Protein AF-A0A540UVB6-F1 (afdb_monomer_lite)

pLDDT: mean 93.6, std 4.11, range [81.94, 97.56]

Structure (mmCIF, N/CA/C/O backbone):
data_AF-A0A540UVB6-F1
#
_entry.id   AF-A0A540UVB6-F1
#
loop_
_atom_site.group_PDB
_atom_site.id
_atom_site.type_symbol
_atom_site.label_atom_id
_atom_site.label_alt_id
_atom_site.label_comp_id
_atom_site.label_asym_id
_atom_site.label_entity_id
_atom_site.label_seq_id
_atom_site.pdbx_PDB_ins_code
_atom_site.Cartn_x
_atom_site.Cartn_y
_atom_site.Cartn_z
_atom_site.occupancy
_atom_site.B_iso_or_equiv
_atom_site.auth_seq_id
_atom_site.auth_comp_id
_atom_site.auth_asym_id
_atom_site.auth_atom_id
_atom_site.pdbx_PDB_model_num
ATOM 1 N N . ILE A 1 1 ? 10.346 -4.235 2.656 1.00 88.19 1 ILE A N 1
ATOM 2 C CA . ILE A 1 1 ? 10.189 -3.941 1.211 1.00 88.19 1 ILE A CA 1
ATOM 3 C C . ILE A 1 1 ? 11.263 -4.683 0.435 1.00 88.19 1 ILE A C 1
ATOM 5 O O . ILE A 1 1 ? 12.389 -4.753 0.913 1.00 88.19 1 ILE A O 1
ATOM 9 N N . ILE A 1 2 ? 10.919 -5.254 -0.722 1.00 91.38 2 ILE A N 1
ATOM 10 C CA . ILE A 1 2 ? 11.877 -5.902 -1.626 1.00 91.38 2 ILE A CA 1
ATOM 11 C C . ILE A 1 2 ? 11.907 -5.126 -2.948 1.00 91.38 2 ILE A C 1
ATOM 13 O O . ILE A 1 2 ? 10.892 -5.025 -3.638 1.00 91.38 2 ILE A O 1
ATOM 17 N N . GLN A 1 3 ? 13.085 -4.610 -3.304 1.00 84.12 3 GLN A N 1
ATOM 18 C CA . GLN A 1 3 ? 13.350 -3.959 -4.588 1.00 84.12 3 GLN A CA 1
ATOM 19 C C . GLN A 1 3 ? 14.038 -4.944 -5.542 1.00 84.12 3 GLN A C 1
ATOM 21 O O . GLN A 1 3 ? 14.948 -5.677 -5.152 1.00 84.12 3 GLN A O 1
ATOM 26 N N . SER A 1 4 ? 13.601 -4.988 -6.800 1.00 86.56 4 SER A N 1
ATOM 27 C CA . SER A 1 4 ? 14.218 -5.814 -7.839 1.00 86.56 4 SER A CA 1
ATOM 28 C C . SER A 1 4 ? 13.995 -5.194 -9.210 1.00 86.56 4 SER A C 1
ATOM 30 O O . SER A 1 4 ? 12.915 -4.685 -9.500 1.00 86.56 4 SER A O 1
ATOM 32 N N . THR A 1 5 ? 14.969 -5.344 -10.107 1.00 81.94 5 THR A N 1
ATOM 33 C CA . THR A 1 5 ? 14.810 -4.981 -11.524 1.00 81.94 5 THR A CA 1
ATOM 34 C C . THR A 1 5 ? 13.707 -5.783 -12.220 1.00 81.94 5 THR A C 1
ATOM 36 O O . THR A 1 5 ? 13.202 -5.364 -13.257 1.00 81.94 5 THR A O 1
ATOM 39 N N . ARG A 1 6 ? 13.279 -6.909 -11.632 1.00 85.81 6 ARG A N 1
ATOM 40 C CA . ARG A 1 6 ? 12.170 -7.744 -12.121 1.00 85.81 6 ARG A CA 1
ATOM 41 C C . ARG A 1 6 ? 10.785 -7.119 -11.929 1.00 85.81 6 ARG A C 1
ATOM 43 O O . ARG A 1 6 ? 9.817 -7.661 -12.449 1.00 85.81 6 ARG A O 1
ATOM 50 N N . PHE A 1 7 ? 10.691 -6.011 -11.194 1.00 82.25 7 PHE A N 1
ATOM 51 C CA . PHE A 1 7 ? 9.439 -5.295 -10.944 1.00 82.25 7 PHE A CA 1
ATOM 52 C C . PHE A 1 7 ? 9.327 -3.991 -11.745 1.00 82.25 7 PHE A C 1
ATOM 54 O O . PHE A 1 7 ? 8.385 -3.240 -11.535 1.00 82.25 7 PHE A O 1
ATOM 61 N N . TYR A 1 8 ? 10.256 -3.726 -12.675 1.00 86.38 8 TYR A N 1
ATOM 62 C CA . TYR A 1 8 ? 10.162 -2.620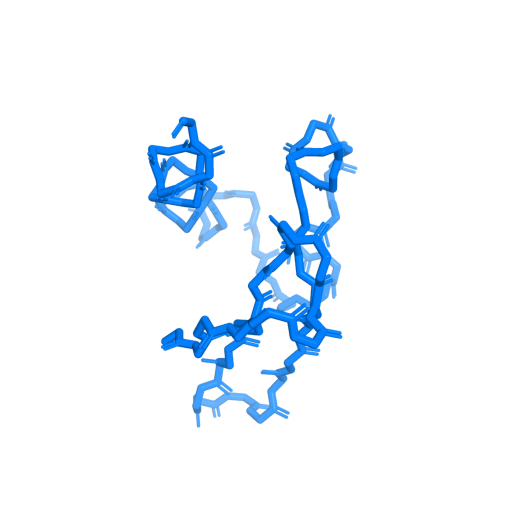 -13.640 1.00 86.38 8 TYR A CA 1
ATOM 63 C C . TYR A 1 8 ? 9.881 -1.242 -13.003 1.00 86.38 8 TYR A C 1
ATOM 65 O O . TYR A 1 8 ? 9.030 -0.501 -13.479 1.00 86.38 8 TYR A O 1
ATOM 73 N N . GLY A 1 9 ? 10.580 -0.909 -11.911 1.00 85.06 9 GLY A N 1
ATOM 74 C CA . GLY A 1 9 ? 10.384 0.354 -11.178 1.00 85.06 9 GLY A CA 1
ATOM 75 C C . GLY A 1 9 ? 9.339 0.288 -10.059 1.00 85.06 9 GLY A C 1
ATOM 76 O O . GLY A 1 9 ? 9.180 1.253 -9.324 1.00 85.06 9 GLY A O 1
ATOM 77 N N . LYS A 1 10 ? 8.671 -0.857 -9.882 1.00 93.12 10 LYS A N 1
ATOM 78 C CA . LYS A 1 10 ? 7.790 -1.135 -8.742 1.00 93.12 10 LYS A CA 1
ATOM 79 C C . LYS A 1 10 ? 8.535 -1.819 -7.591 1.00 93.12 10 LYS A C 1
ATOM 81 O O . LYS A 1 10 ?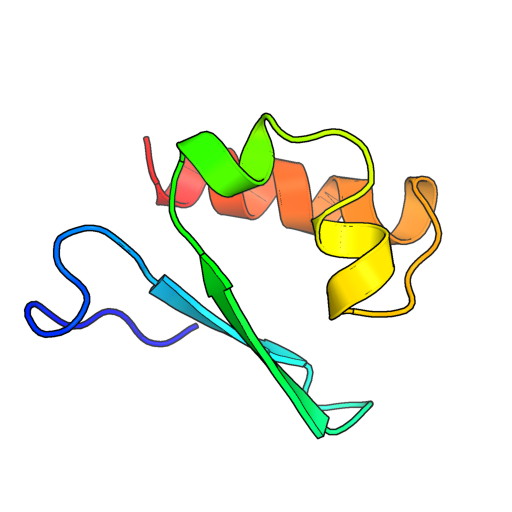 9.636 -2.353 -7.759 1.00 93.12 10 LYS A O 1
ATOM 86 N N . VAL A 1 11 ? 7.906 -1.866 -6.421 1.00 95.38 11 VAL A N 1
ATOM 87 C CA . VAL A 1 11 ? 8.429 -2.524 -5.215 1.00 95.38 11 VAL A CA 1
ATOM 88 C C . VAL A 1 11 ? 7.452 -3.555 -4.668 1.00 95.38 11 VAL A C 1
ATOM 90 O O . VAL A 1 11 ? 6.244 -3.359 -4.715 1.00 95.38 11 VAL A O 1
ATOM 93 N N . LEU A 1 12 ? 7.962 -4.660 -4.121 1.00 95.94 12 LEU A N 1
ATOM 94 C CA . LEU A 1 12 ? 7.139 -5.611 -3.375 1.00 95.94 12 LEU A CA 1
ATOM 95 C C . LEU A 1 12 ? 7.040 -5.157 -1.913 1.00 95.94 12 LEU A C 1
ATOM 97 O O . LEU A 1 12 ? 8.041 -5.123 -1.181 1.00 95.94 12 LEU A O 1
ATOM 101 N N . VAL A 1 13 ? 5.822 -4.846 -1.486 1.00 96.50 13 VAL A N 1
ATOM 102 C CA . VAL A 1 13 ? 5.470 -4.501 -0.107 1.00 96.50 13 VAL A CA 1
ATOM 103 C C . VAL A 1 13 ? 4.817 -5.716 0.543 1.00 96.50 13 VAL A C 1
ATOM 105 O O . VAL A 1 13 ? 3.936 -6.337 -0.045 1.00 96.50 13 VAL A O 1
ATOM 108 N N . LEU A 1 14 ? 5.282 -6.073 1.740 1.00 96.38 14 LEU A N 1
ATOM 109 C CA . LEU A 1 14 ? 4.809 -7.217 2.518 1.00 96.38 14 LEU A CA 1
ATOM 110 C C . LEU A 1 14 ? 4.366 -6.720 3.894 1.00 96.38 14 LEU A C 1
ATOM 112 O O . LEU A 1 14 ? 5.190 -6.225 4.662 1.00 96.38 14 LEU A O 1
ATOM 116 N N . ASP A 1 15 ? 3.091 -6.907 4.206 1.00 95.25 15 ASP A N 1
ATOM 117 C CA . ASP A 1 15 ? 2.539 -6.796 5.548 1.00 95.25 15 ASP A CA 1
ATOM 118 C C . ASP A 1 15 ? 2.722 -8.140 6.264 1.00 95.25 15 ASP A C 1
ATOM 120 O O . ASP A 1 15 ? 2.054 -9.138 5.974 1.00 95.25 15 ASP A O 1
ATOM 124 N N . MET A 1 16 ? 3.668 -8.166 7.201 1.00 94.00 16 MET A N 1
ATOM 125 C CA . MET A 1 16 ? 4.006 -9.368 7.961 1.00 94.00 16 MET A CA 1
ATOM 126 C C . MET A 1 16 ? 2.964 -9.733 9.022 1.00 94.00 16 MET A C 1
ATOM 128 O O . MET A 1 16 ? 2.922 -10.887 9.441 1.00 94.00 16 MET A O 1
ATOM 132 N N . GLN A 1 17 ? 2.149 -8.779 9.479 1.00 92.88 17 GLN A N 1
ATOM 133 C CA . GLN A 1 17 ? 1.160 -9.016 10.530 1.00 92.88 17 GLN A CA 1
ATOM 134 C C . GLN A 1 17 ? -0.051 -9.761 9.973 1.00 92.88 17 GLN A C 1
ATOM 136 O O . GLN A 1 17 ? -0.559 -10.683 10.609 1.00 92.88 17 GLN A O 1
ATOM 141 N N . PHE A 1 18 ? -0.479 -9.389 8.767 1.00 93.69 18 PHE A N 1
ATOM 142 C CA . PHE A 1 18 ? -1.693 -9.919 8.147 1.00 93.69 18 PHE A CA 1
ATOM 143 C C . PHE A 1 18 ? -1.427 -10.816 6.933 1.00 93.69 18 PHE A C 1
ATOM 145 O O . PHE A 1 18 ? -2.371 -11.324 6.331 1.00 93.69 18 PHE A O 1
ATOM 152 N N . GLY A 1 19 ? -0.157 -11.034 6.572 1.00 94.75 19 GLY A N 1
ATOM 153 C CA . GLY A 1 19 ? 0.237 -11.912 5.466 1.00 94.75 19 GLY A CA 1
ATOM 154 C C . GLY A 1 19 ? -0.177 -11.382 4.091 1.00 94.75 19 GLY A C 1
ATOM 155 O O . GLY A 1 19 ? -0.407 -12.168 3.172 1.00 94.75 19 GLY A O 1
ATOM 156 N N . ARG A 1 20 ? -0.305 -10.058 3.951 1.00 95.62 20 ARG A N 1
ATOM 157 C CA . ARG A 1 20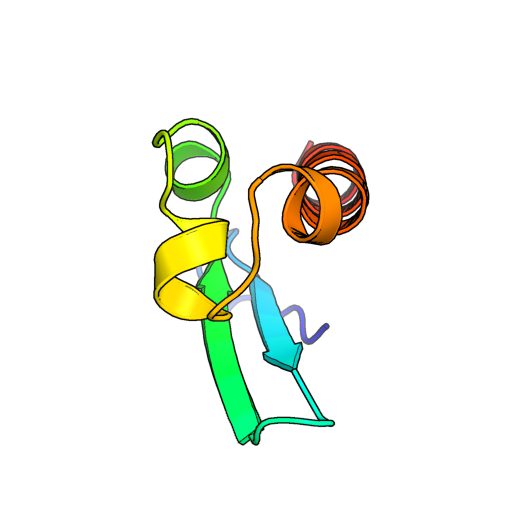 ? -0.725 -9.388 2.712 1.00 95.62 20 ARG A CA 1
ATOM 158 C C . ARG A 1 20 ? 0.489 -8.864 1.965 1.00 95.62 20 ARG A C 1
ATOM 160 O O . ARG A 1 20 ? 1.455 -8.424 2.578 1.00 95.62 20 ARG A O 1
ATOM 167 N N . PHE A 1 21 ? 0.455 -8.896 0.640 1.00 96.50 21 PHE A N 1
ATOM 168 C CA . PHE A 1 21 ? 1.527 -8.337 -0.173 1.00 96.50 21 PHE A CA 1
ATOM 169 C C . PHE A 1 21 ? 0.994 -7.774 -1.482 1.00 96.50 21 PHE A C 1
ATOM 171 O O . PHE A 1 21 ? 0.003 -8.266 -2.018 1.00 96.50 21 PHE A O 1
ATOM 178 N N . ALA A 1 22 ? 1.693 -6.776 -2.013 1.00 96.38 22 ALA A N 1
ATOM 179 C CA . ALA A 1 22 ? 1.426 -6.223 -3.332 1.00 96.38 22 ALA A CA 1
ATOM 180 C C . ALA A 1 22 ? 2.701 -5.691 -3.978 1.00 96.38 22 ALA A C 1
ATOM 182 O O . ALA A 1 22 ? 3.649 -5.293 -3.298 1.00 96.38 22 ALA A O 1
ATOM 183 N N . ILE A 1 23 ? 2.709 -5.694 -5.309 1.00 95.50 23 ILE A N 1
ATOM 184 C CA . ILE A 1 23 ? 3.703 -4.979 -6.105 1.00 95.50 23 ILE A CA 1
ATOM 185 C C . ILE A 1 23 ? 3.133 -3.583 -6.358 1.00 95.50 23 ILE A C 1
ATOM 187 O O . ILE A 1 23 ? 2.073 -3.471 -6.965 1.00 95.50 23 ILE A O 1
ATOM 191 N N . ILE A 1 24 ? 3.819 -2.550 -5.877 1.00 95.94 24 ILE A N 1
ATOM 192 C CA . ILE A 1 24 ? 3.341 -1.163 -5.849 1.00 95.94 24 ILE A CA 1
ATOM 193 C C . ILE A 1 24 ? 4.279 -0.286 -6.669 1.00 95.94 24 ILE A C 1
ATOM 195 O O . ILE A 1 24 ? 5.499 -0.341 -6.498 1.00 95.94 24 ILE A O 1
ATOM 199 N N . GLY A 1 25 ? 3.708 0.482 -7.587 1.00 94.75 25 GLY A N 1
ATOM 200 C CA . GLY A 1 25 ? 4.356 1.557 -8.326 1.00 94.75 25 GLY A CA 1
ATOM 201 C C . GLY A 1 25 ? 3.784 2.932 -7.961 1.00 94.75 25 GLY A C 1
ATOM 202 O O . GLY A 1 25 ? 2.853 3.008 -7.163 1.00 94.75 25 GLY A O 1
ATOM 203 N N . PRO A 1 26 ? 4.329 4.008 -8.554 1.00 91.88 26 PRO A N 1
ATOM 204 C CA . PRO A 1 26 ? 3.915 5.382 -8.264 1.00 91.88 26 PRO A CA 1
ATOM 205 C C . PRO A 1 26 ? 2.423 5.618 -8.528 1.00 91.88 26 PRO A C 1
ATOM 207 O O . PRO A 1 26 ? 1.722 6.112 -7.654 1.00 91.88 26 PRO A O 1
ATOM 210 N N . ASP A 1 27 ? 1.924 5.157 -9.680 1.00 94.31 27 ASP A N 1
ATOM 211 C CA . ASP A 1 27 ? 0.517 5.316 -10.076 1.00 94.31 27 ASP A CA 1
ATOM 212 C C . ASP A 1 27 ? -0.457 4.663 -9.075 1.00 94.31 27 ASP A C 1
ATOM 214 O O . ASP A 1 27 ? -1.559 5.157 -8.856 1.00 94.31 27 ASP A O 1
ATOM 218 N N . ASP A 1 28 ? -0.033 3.568 -8.429 1.00 95.25 28 ASP A N 1
ATOM 219 C CA . ASP A 1 28 ? -0.841 2.843 -7.442 1.00 95.25 28 ASP A CA 1
ATOM 220 C C . ASP A 1 28 ? -0.982 3.646 -6.121 1.00 95.25 28 ASP A C 1
ATOM 222 O O . ASP A 1 28 ? -1.906 3.412 -5.346 1.00 95.25 28 ASP A O 1
ATOM 226 N N . LEU A 1 29 ? -0.071 4.592 -5.841 1.00 94.06 29 LEU A N 1
ATOM 227 C CA . LEU A 1 29 ? -0.137 5.485 -4.671 1.00 94.06 29 LEU A CA 1
ATOM 228 C C . LEU A 1 29 ? -1.046 6.697 -4.895 1.00 94.06 29 LEU A C 1
ATOM 230 O O . LEU A 1 29 ? -1.498 7.303 -3.924 1.00 94.06 29 LEU A O 1
ATOM 234 N N . GLU A 1 30 ? -1.294 7.051 -6.155 1.00 93.06 30 GLU A N 1
ATOM 235 C CA . GLU A 1 30 ? -2.216 8.120 -6.541 1.00 93.06 30 GLU A CA 1
ATOM 236 C C . GLU A 1 30 ? -3.672 7.631 -6.603 1.00 93.06 30 GLU A C 1
ATOM 238 O O . GLU A 1 30 ? -4.594 8.446 -6.560 1.00 93.06 30 GLU A O 1
ATOM 243 N N . GLU A 1 31 ? -3.895 6.313 -6.683 1.00 95.44 31 GLU A N 1
ATOM 244 C CA . GLU A 1 31 ? -5.227 5.709 -6.692 1.00 95.44 31 GLU A CA 1
ATOM 245 C C . GLU A 1 31 ? -5.872 5.757 -5.289 1.00 95.44 31 GLU A C 1
ATOM 247 O O . GLU A 1 31 ? -5.411 5.080 -4.359 1.00 95.44 31 GLU A O 1
ATOM 252 N N . PRO A 1 32 ? -6.972 6.515 -5.100 1.00 94.88 32 PRO A N 1
ATOM 253 C CA . PRO A 1 32 ? -7.611 6.637 -3.794 1.00 94.88 32 PRO A CA 1
ATOM 254 C C . PRO A 1 32 ? -8.130 5.289 -3.282 1.00 94.88 32 PRO A C 1
ATOM 256 O O . PRO A 1 32 ? -8.878 4.596 -3.971 1.00 94.88 32 PRO A O 1
ATOM 259 N N . GLY A 1 33 ? -7.779 4.933 -2.045 1.00 96.44 33 GLY A N 1
ATOM 260 C CA . GLY A 1 33 ? -8.242 3.702 -1.399 1.00 96.44 33 GLY A CA 1
ATOM 261 C C . GLY A 1 33 ? -7.476 2.430 -1.785 1.00 96.44 33 GLY A C 1
ATOM 262 O O . GLY A 1 33 ? -7.807 1.354 -1.278 1.00 96.44 33 GLY A O 1
ATOM 263 N N . TYR A 1 34 ? -6.478 2.503 -2.674 1.00 97.38 34 TYR A N 1
ATOM 264 C CA . TYR A 1 34 ? -5.754 1.316 -3.134 1.00 97.38 34 TYR A CA 1
ATOM 265 C C . TYR A 1 34 ? -4.994 0.615 -1.997 1.00 97.38 34 TYR A C 1
ATOM 267 O O . TYR A 1 34 ? -5.129 -0.599 -1.805 1.00 97.38 34 TYR A O 1
ATOM 275 N N . LEU A 1 35 ? -4.229 1.367 -1.199 1.00 97.12 35 LEU A N 1
ATOM 276 C CA . LEU A 1 35 ? -3.461 0.811 -0.078 1.00 97.12 35 LEU A CA 1
ATOM 277 C C . LEU A 1 35 ? -4.378 0.252 1.013 1.00 97.12 35 LEU A C 1
ATOM 279 O O . LEU A 1 35 ? -4.125 -0.827 1.548 1.00 97.12 35 LEU A O 1
ATOM 283 N N . GLU A 1 36 ? -5.465 0.954 1.300 1.00 97.56 36 GLU A N 1
ATOM 284 C CA . GLU A 1 36 ? -6.509 0.572 2.241 1.00 97.56 36 GLU A CA 1
ATOM 285 C C . GLU A 1 36 ? -7.118 -0.772 1.846 1.00 97.56 36 GLU A C 1
ATOM 287 O O . GLU A 1 36 ? -7.192 -1.698 2.658 1.00 97.56 36 GLU A O 1
ATOM 292 N N . TYR A 1 37 ? -7.477 -0.921 0.570 1.00 97.12 37 TYR A N 1
ATOM 293 C CA . TYR A 1 37 ? -8.025 -2.157 0.030 1.00 97.12 37 TYR A CA 1
ATOM 294 C C . TYR A 1 37 ? -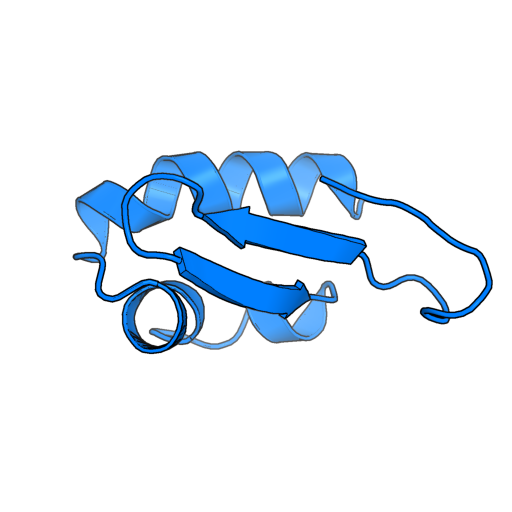7.025 -3.317 0.126 1.00 97.12 37 TYR A C 1
ATOM 296 O O . TYR A 1 37 ? -7.329 -4.375 0.693 1.00 97.12 37 TYR A O 1
ATOM 304 N N . VAL A 1 38 ? -5.812 -3.119 -0.392 1.00 97.38 38 VAL A N 1
ATOM 305 C C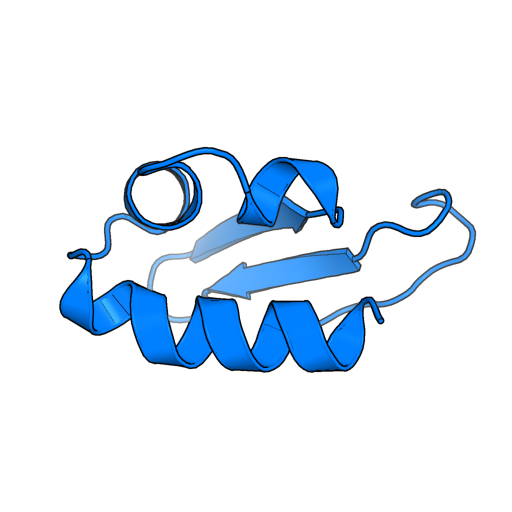A . VAL A 1 38 ? -4.782 -4.162 -0.457 1.00 97.38 38 VAL A CA 1
ATOM 306 C C . VAL A 1 38 ? -4.360 -4.606 0.942 1.00 97.38 38 VAL A C 1
ATOM 308 O O . VAL A 1 38 ? -4.269 -5.809 1.201 1.00 97.38 38 VAL A O 1
ATOM 311 N N . PHE A 1 39 ? -4.154 -3.671 1.871 1.00 96.81 39 PHE A N 1
ATOM 312 C CA . PHE A 1 39 ? -3.634 -3.952 3.212 1.00 96.81 39 PHE A CA 1
ATOM 313 C C . PHE A 1 39 ? -4.702 -4.058 4.307 1.00 96.81 39 PHE A C 1
ATOM 315 O O . PHE A 1 39 ? -4.356 -4.388 5.438 1.00 96.81 39 PHE A O 1
ATOM 322 N N . ASN A 1 40 ? -5.990 -3.896 3.985 1.00 96.56 40 ASN A N 1
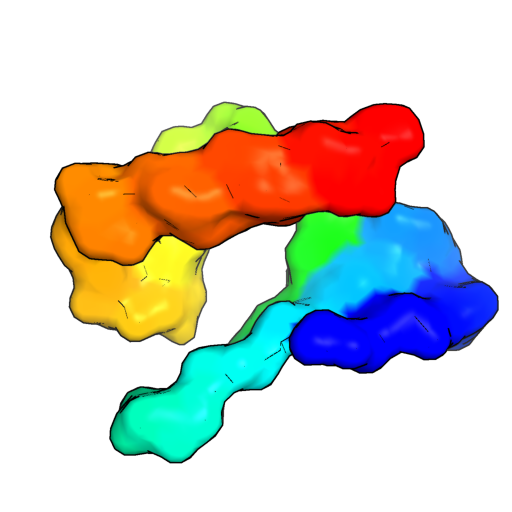ATOM 323 C CA . ASN A 1 40 ? -7.101 -3.866 4.955 1.00 96.56 40 ASN A CA 1
ATOM 324 C C . ASN A 1 40 ? -7.026 -2.733 5.974 1.00 96.56 40 ASN A C 1
ATOM 326 O O . ASN A 1 40 ? -7.465 -2.904 7.114 1.00 96.56 40 ASN A O 1
ATOM 330 N N . LYS A 1 41 ? -6.405 -1.629 5.594 1.00 95.44 41 LYS A N 1
ATOM 331 C CA . LYS A 1 41 ? -6.130 -0.527 6.504 1.00 95.44 41 LYS A CA 1
ATOM 332 C C . LYS A 1 41 ? -7.191 0.547 6.355 1.00 95.44 41 LYS A C 1
ATOM 334 O O . LYS A 1 41 ? -7.798 0.677 5.293 1.00 95.44 41 LYS A O 1
ATOM 339 N N . THR A 1 42 ? -7.430 1.298 7.419 1.00 97.06 42 THR A N 1
ATOM 340 C CA . THR A 1 42 ? -8.118 2.585 7.292 1.00 97.06 42 THR A CA 1
ATOM 341 C C . THR A 1 42 ? -7.225 3.577 6.543 1.00 97.06 42 THR A C 1
ATOM 343 O O . THR A 1 42 ? -6.025 3.354 6.395 1.00 97.06 42 THR A O 1
ATOM 346 N N . GLU A 1 43 ? -7.806 4.685 6.087 1.00 95.94 43 GLU A N 1
ATOM 347 C CA . GLU A 1 43 ? -7.048 5.770 5.452 1.00 95.94 43 GLU A CA 1
ATOM 348 C C . GLU A 1 43 ? -5.950 6.314 6.379 1.00 95.94 43 GLU A C 1
ATOM 350 O O . GLU A 1 43 ? -4.805 6.453 5.965 1.00 95.94 43 GLU A O 1
ATOM 355 N N . GLU A 1 44 ? -6.266 6.499 7.664 1.00 96.44 44 GLU A N 1
ATOM 356 C CA . GLU A 1 44 ? -5.304 6.918 8.692 1.00 96.44 44 GLU A CA 1
ATOM 357 C C . GLU A 1 44 ? -4.171 5.896 8.881 1.00 96.44 44 GLU A C 1
ATOM 359 O O . GLU A 1 44 ? -3.003 6.262 8.934 1.00 96.44 44 GLU A O 1
ATOM 364 N N . GLU A 1 45 ? -4.491 4.599 8.935 1.00 94.69 45 GLU A N 1
ATOM 365 C CA . GLU A 1 45 ? -3.486 3.535 9.065 1.00 94.69 45 GLU A CA 1
ATOM 366 C C . GLU A 1 45 ? -2.615 3.372 7.808 1.00 94.69 45 GLU A C 1
ATOM 368 O O . GLU A 1 45 ? -1.522 2.800 7.882 1.00 94.69 45 GLU A O 1
ATOM 373 N N . ALA A 1 46 ? -3.118 3.792 6.645 1.00 96.12 46 ALA A N 1
ATOM 374 C CA . ALA A 1 46 ? -2.430 3.694 5.366 1.00 96.12 46 ALA A CA 1
ATOM 375 C C . ALA A 1 46 ? -1.588 4.937 5.036 1.00 96.12 46 ALA A C 1
ATOM 377 O O . ALA A 1 46 ? -0.687 4.816 4.207 1.00 96.12 46 ALA A O 1
ATOM 378 N N . GLU A 1 47 ? -1.835 6.085 5.673 1.00 96.12 47 GLU A N 1
ATOM 379 C CA . GLU A 1 47 ? -1.176 7.357 5.346 1.00 96.12 47 GLU A CA 1
ATOM 380 C C . GLU A 1 47 ? 0.340 7.304 5.559 1.00 96.12 47 GLU A C 1
ATOM 382 O O . GLU A 1 47 ? 1.096 7.569 4.628 1.00 96.12 47 GLU A O 1
ATOM 387 N N . ASP A 1 48 ? 0.805 6.829 6.717 1.00 95.25 48 ASP A N 1
ATOM 388 C CA . ASP A 1 48 ? 2.245 6.687 6.989 1.00 95.25 48 ASP A CA 1
ATOM 389 C C . ASP A 1 48 ? 2.937 5.780 5.951 1.00 95.25 48 ASP A C 1
ATOM 391 O O . ASP A 1 48 ? 4.070 6.018 5.522 1.00 95.25 48 ASP A O 1
ATOM 395 N N . LEU A 1 49 ? 2.247 4.711 5.524 1.00 95.12 49 LEU A N 1
ATOM 396 C CA . LEU A 1 49 ? 2.745 3.811 4.485 1.00 95.12 49 LEU A CA 1
ATOM 397 C C . LEU A 1 49 ? 2.758 4.502 3.117 1.00 95.12 49 LEU A C 1
ATOM 399 O O . LEU A 1 49 ? 3.697 4.295 2.349 1.00 95.12 49 LEU A O 1
ATOM 403 N N . ARG A 1 50 ? 1.738 5.306 2.807 1.00 95.75 50 ARG A N 1
ATOM 404 C CA . ARG A 1 50 ? 1.631 6.081 1.568 1.00 95.75 50 ARG A CA 1
ATOM 405 C C . ARG A 1 50 ? 2.776 7.075 1.452 1.00 95.75 50 ARG A C 1
ATOM 407 O O . ARG A 1 50 ? 3.484 7.033 0.450 1.00 95.75 50 ARG A O 1
ATOM 414 N N . GLU A 1 51 ? 2.997 7.900 2.473 1.00 95.88 51 GLU A N 1
ATOM 415 C CA . GLU A 1 51 ? 4.077 8.893 2.498 1.00 95.88 51 GLU A CA 1
ATOM 416 C C . GLU A 1 51 ? 5.444 8.226 2.317 1.00 95.88 51 GLU A C 1
ATOM 418 O O . GLU A 1 51 ? 6.232 8.625 1.456 1.00 95.88 51 GLU A O 1
ATOM 423 N N . TYR A 1 52 ? 5.694 7.139 3.052 1.00 95.81 52 TYR A N 1
ATOM 424 C CA . TYR A 1 52 ? 6.940 6.388 2.935 1.00 95.81 52 TYR A CA 1
ATOM 425 C C . TYR A 1 52 ? 7.145 5.798 1.533 1.00 95.81 52 TYR A C 1
ATOM 427 O O . TYR A 1 52 ? 8.253 5.834 0.994 1.00 95.81 52 TYR A O 1
ATOM 435 N N . LEU A 1 53 ? 6.095 5.239 0.924 1.00 95.38 53 LEU A N 1
ATOM 436 C CA . LEU A 1 53 ? 6.184 4.684 -0.426 1.00 95.38 53 LEU A CA 1
ATOM 437 C C . LEU A 1 53 ? 6.329 5.778 -1.492 1.00 95.38 53 LEU A C 1
ATOM 439 O O . LEU A 1 53 ? 7.028 5.537 -2.475 1.00 95.38 53 LEU A O 1
ATOM 443 N N . MET A 1 54 ? 5.730 6.958 -1.299 1.00 94.12 54 MET A N 1
ATOM 444 C CA . MET A 1 54 ? 5.909 8.110 -2.191 1.00 94.12 54 MET A CA 1
ATOM 445 C C . MET A 1 54 ? 7.359 8.593 -2.177 1.00 94.12 54 MET A C 1
ATOM 447 O O . MET A 1 54 ? 7.946 8.756 -3.243 1.00 94.12 54 MET A O 1
ATOM 451 N N . GLU A 1 55 ? 7.964 8.748 -0.996 1.00 94.50 55 GLU A N 1
ATOM 452 C CA . GLU A 1 55 ? 9.385 9.104 -0.877 1.00 94.50 55 GLU A CA 1
ATOM 453 C C . GLU A 1 55 ? 10.286 8.017 -1.487 1.00 94.50 55 GLU A C 1
ATOM 455 O O . GLU A 1 55 ? 11.240 8.313 -2.203 1.00 94.50 55 GLU A O 1
ATOM 460 N N . LEU A 1 56 ? 9.966 6.740 -1.262 1.00 92.75 56 LEU A N 1
ATOM 461 C CA . LEU A 1 56 ? 10.770 5.623 -1.760 1.00 92.75 56 LEU A CA 1
ATOM 462 C C . LEU A 1 56 ? 10.746 5.471 -3.289 1.00 92.75 56 LEU A C 1
ATOM 464 O O . LEU A 1 56 ? 11.719 4.975 -3.862 1.00 92.75 56 LEU A O 1
ATOM 468 N N . LEU A 1 57 ? 9.619 5.793 -3.926 1.00 89.69 57 LEU A N 1
ATOM 469 C CA . LEU A 1 57 ? 9.407 5.639 -5.368 1.00 89.69 57 LEU A CA 1
ATOM 470 C C . LEU A 1 57 ? 9.689 6.919 -6.171 1.00 89.69 57 LEU A C 1
ATOM 472 O O . LEU A 1 57 ? 9.628 6.861 -7.402 1.00 89.69 57 LEU A O 1
ATOM 476 N N . SER A 1 58 ? 9.975 8.034 -5.490 1.00 83.44 58 SER A N 1
ATOM 477 C CA . SER A 1 58 ? 10.377 9.307 -6.106 1.00 83.44 58 SER A CA 1
ATOM 478 C C . SER A 1 58 ? 11.780 9.311 -6.718 1.00 83.44 58 SER A C 1
ATOM 480 O O . SER A 1 58 ? 12.653 8.524 -6.281 1.00 83.44 58 SER A O 1
#

Sequence (58 aa):
IIQSTRFYGKVLVLDMQFGRFAIIGPDDLEEPGYLEYVFNKTEEEAEDLREYLMELLS

Radius of gyration: 10.73 Å; chains: 1; bounding box: 23×21×24 Å

Organism: NCBI:txid1204385

Foldseek 3Di:
DADDVVLVLWGWDADPVVRFIDTDAPVQLVDPCSQCVRVVHDPVRCVVVSVVVNVVSD

InterPro domains:
  IPR021415 SAV0927-like [PF11256] (1-55)

Secondary structure (DSSP, 8-state):
-EE-GGGTT-EEEEETTTTEEEEE-HHHHHSTTHHHHHHT--HHHHHHHHHHHHHHH-